Protein AF-A0AA88UX91-F1 (afdb_monomer)

Radius of gyration: 18.94 Å; Cα contacts (8 Å, |Δi|>4): 137; chains: 1; bounding box: 38×48×58 Å

Solvent-accessible surface area (backbone atoms only — not comparable to full-atom values): 8475 Å² total; per-residue (Å²): 132,91,85,81,64,60,54,68,53,32,39,53,50,28,41,50,50,39,40,32,57,40,61,62,53,76,57,64,71,59,52,49,57,52,47,55,33,46,55,44,21,61,68,11,70,85,45,74,91,50,81,44,95,89,34,53,24,34,50,10,55,53,23,47,53,53,48,52,54,52,48,51,54,51,49,55,54,48,52,53,32,47,76,70,62,79,43,56,52,84,73,24,52,49,44,32,55,74,75,44,51,52,97,86,66,51,63,65,51,72,69,53,51,47,50,52,53,54,50,49,47,51,56,52,14,60,53,49,17,51,51,53,39,48,50,55,50,50,40,72,75,33,62,73,58,35,52,38,56,74,72,64,71,125

Structure (mmCIF, N/CA/C/O backbone):
data_AF-A0AA88UX91-F1
#
_entry.id   AF-A0AA88UX91-F1
#
loop_
_atom_site.group_PDB
_atom_site.id
_atom_site.type_symbol
_atom_site.label_atom_id
_atom_site.label_alt_id
_atom_site.label_comp_id
_atom_site.label_asym_id
_atom_site.label_entity_id
_atom_site.label_seq_id
_atom_site.pdbx_PDB_ins_code
_atom_site.Cartn_x
_atom_site.Cartn_y
_atom_site.Cartn_z
_atom_site.occupancy
_atom_site.B_iso_or_equiv
_atom_site.auth_seq_id
_atom_site.auth_comp_id
_atom_site.auth_asym_id
_atom_site.auth_atom_id
_atom_site.pdbx_PDB_model_num
ATOM 1 N N . LYS A 1 1 ? -3.867 -0.498 -33.994 1.00 53.16 1 LYS A N 1
ATOM 2 C CA . LYS A 1 1 ? -3.319 -1.244 -32.836 1.00 53.16 1 LYS A CA 1
ATOM 3 C C . LYS A 1 1 ? -3.516 -0.359 -31.621 1.00 53.16 1 LYS A C 1
ATOM 5 O O . LYS A 1 1 ? -3.167 0.807 -31.726 1.00 53.16 1 LYS A O 1
ATOM 10 N N . GLU A 1 2 ? -4.111 -0.864 -30.546 1.00 83.94 2 GLU A N 1
ATOM 11 C CA . GLU A 1 2 ? -4.091 -0.154 -29.263 1.00 83.94 2 GLU A CA 1
ATOM 12 C C . GLU A 1 2 ? -2.668 -0.229 -28.695 1.00 83.94 2 GLU A C 1
ATOM 14 O O . GLU A 1 2 ? -2.070 -1.306 -28.660 1.00 83.94 2 GLU A O 1
ATOM 19 N N . GLU A 1 3 ? -2.100 0.920 -28.335 1.00 88.81 3 GLU A N 1
ATOM 20 C CA . GLU A 1 3 ? -0.811 1.006 -27.649 1.00 88.81 3 GLU A CA 1
ATOM 21 C C . GLU A 1 3 ? -1.028 0.982 -26.135 1.00 88.81 3 GLU A C 1
ATOM 23 O O . GLU A 1 3 ? -1.901 1.672 -25.610 1.00 88.81 3 GLU A O 1
ATOM 28 N N . VAL A 1 4 ? -0.204 0.208 -25.426 1.00 89.75 4 VAL A N 1
ATOM 29 C CA . VAL A 1 4 ? -0.194 0.147 -23.960 1.00 89.75 4 VAL A CA 1
ATOM 30 C C . VAL A 1 4 ? 1.125 0.720 -23.460 1.00 89.75 4 VAL A C 1
ATOM 32 O O . VAL A 1 4 ? 2.197 0.202 -23.774 1.00 89.75 4 VAL A O 1
ATOM 35 N N . VAL A 1 5 ? 1.057 1.775 -22.648 1.00 94.75 5 VAL A N 1
ATOM 36 C CA . VAL A 1 5 ? 2.242 2.364 -22.013 1.00 94.75 5 VAL A CA 1
ATOM 37 C C . VAL A 1 5 ? 2.500 1.638 -20.692 1.00 94.75 5 VAL A C 1
ATOM 39 O O . VAL A 1 5 ? 1.769 1.819 -19.724 1.00 94.75 5 VAL A O 1
ATOM 42 N N . VAL A 1 6 ? 3.553 0.817 -20.642 1.00 94.31 6 VAL A N 1
ATOM 43 C CA . VAL A 1 6 ? 3.789 -0.146 -19.547 1.00 94.31 6 VAL A CA 1
ATOM 44 C C . VAL A 1 6 ? 3.818 0.505 -18.161 1.00 94.31 6 VAL A C 1
ATOM 46 O O . VAL A 1 6 ? 3.106 0.053 -17.272 1.00 94.31 6 VAL A O 1
ATOM 49 N N . TYR A 1 7 ? 4.597 1.571 -17.957 1.00 93.81 7 TYR A N 1
ATOM 50 C CA . TYR A 1 7 ? 4.776 2.173 -16.627 1.00 93.81 7 TYR A CA 1
ATOM 51 C C . TYR A 1 7 ? 3.470 2.653 -15.956 1.00 93.81 7 TYR A C 1
ATOM 53 O O . TYR A 1 7 ? 3.184 2.204 -14.843 1.00 93.81 7 TYR A O 1
ATOM 61 N N . PRO A 1 8 ? 2.645 3.525 -16.576 1.00 92.56 8 PRO A N 1
ATOM 62 C CA . PRO A 1 8 ? 1.379 3.945 -15.977 1.00 92.56 8 PRO A CA 1
ATOM 63 C C . PRO A 1 8 ? 0.402 2.777 -15.797 1.00 92.56 8 PRO A C 1
ATOM 65 O O . PRO A 1 8 ? -0.280 2.726 -14.775 1.00 92.56 8 PRO A O 1
ATOM 68 N N . THR A 1 9 ? 0.373 1.808 -16.720 1.00 93.31 9 THR A N 1
ATOM 69 C CA . THR A 1 9 ? -0.460 0.604 -16.575 1.00 93.31 9 THR A CA 1
ATOM 70 C C . THR A 1 9 ? -0.028 -0.231 -15.371 1.00 93.31 9 THR A C 1
ATOM 72 O O . THR A 1 9 ? -0.865 -0.617 -14.559 1.00 93.31 9 THR A O 1
ATOM 75 N N . MET A 1 10 ? 1.276 -0.464 -15.203 1.00 94.62 10 MET A N 1
ATOM 76 C CA . MET A 1 10 ? 1.808 -1.219 -14.070 1.00 94.62 10 MET A CA 1
ATOM 77 C C . MET A 1 10 ? 1.605 -0.487 -12.747 1.00 94.62 10 MET A C 1
ATOM 79 O O . MET A 1 10 ? 1.330 -1.148 -11.756 1.00 94.62 10 MET A O 1
ATOM 83 N N . LYS A 1 11 ? 1.668 0.851 -12.713 1.00 92.44 11 LYS A N 1
ATOM 84 C CA . LYS A 1 11 ? 1.322 1.619 -11.507 1.00 92.44 11 LYS A CA 1
ATOM 85 C C . LYS A 1 11 ? -0.120 1.394 -11.063 1.00 92.44 11 LYS A C 1
ATOM 87 O O . LYS A 1 11 ? -0.367 1.124 -9.894 1.00 92.44 11 LYS A O 1
ATOM 92 N N . LEU A 1 12 ? -1.078 1.465 -11.984 1.00 92.06 12 LEU A N 1
ATOM 93 C CA . LEU A 1 12 ? -2.479 1.203 -11.643 1.00 92.06 12 LEU A CA 1
ATOM 94 C C . LEU A 1 12 ? -2.665 -0.240 -11.159 1.00 92.06 12 LEU A C 1
ATOM 96 O O . LEU A 1 12 ? -3.225 -0.465 -10.088 1.00 92.06 12 LEU A O 1
ATOM 100 N N . TYR A 1 13 ? -2.105 -1.197 -11.900 1.00 93.56 13 TYR A N 1
ATOM 101 C CA . TYR A 1 13 ? -2.223 -2.616 -11.586 1.00 93.56 13 TYR A CA 1
ATOM 102 C C . TYR A 1 13 ? -1.607 -2.989 -10.230 1.00 93.56 13 TYR A C 1
ATOM 104 O O . TYR A 1 13 ? -2.240 -3.681 -9.435 1.00 93.56 13 TYR A O 1
ATOM 112 N N . THR A 1 14 ? -0.390 -2.526 -9.917 1.00 95.19 14 THR A N 1
ATOM 113 C CA . THR A 1 14 ? 0.257 -2.865 -8.638 1.00 95.19 14 THR A CA 1
ATOM 114 C C . THR A 1 14 ? -0.422 -2.190 -7.453 1.00 95.19 14 THR A C 1
ATOM 116 O O . THR A 1 14 ? -0.451 -2.770 -6.368 1.00 95.19 14 THR A O 1
ATOM 119 N N . PHE A 1 15 ? -1.006 -1.001 -7.639 1.00 95.38 15 PHE A N 1
ATOM 120 C CA . PHE A 1 15 ? -1.805 -0.351 -6.601 1.00 95.38 15 PHE A CA 1
ATOM 121 C C . PHE A 1 15 ? -3.084 -1.141 -6.300 1.00 95.38 15 PHE A C 1
ATOM 123 O O . PHE A 1 15 ? -3.389 -1.415 -5.139 1.00 95.38 15 PHE A O 1
ATOM 130 N N . GLU A 1 16 ? -3.809 -1.536 -7.345 1.00 95.44 16 GLU A N 1
ATOM 131 C CA . GLU A 1 16 ? -5.012 -2.362 -7.245 1.00 95.44 16 GLU A CA 1
ATOM 132 C C . GLU A 1 16 ? -4.710 -3.715 -6.587 1.00 95.44 16 GLU A C 1
ATOM 134 O O . GLU A 1 16 ? -5.399 -4.122 -5.649 1.00 95.44 16 GLU A O 1
ATOM 139 N N . LEU A 1 17 ? -3.628 -4.376 -7.008 1.00 95.19 17 LEU A N 1
ATOM 140 C CA . LEU A 1 17 ? -3.162 -5.624 -6.409 1.00 95.19 17 LEU A CA 1
ATOM 141 C C . LEU A 1 17 ? -2.848 -5.452 -4.916 1.00 95.19 17 LEU A C 1
ATOM 143 O O . LEU A 1 17 ? -3.280 -6.268 -4.107 1.00 95.19 17 LEU A O 1
ATOM 147 N N . ALA A 1 18 ? -2.1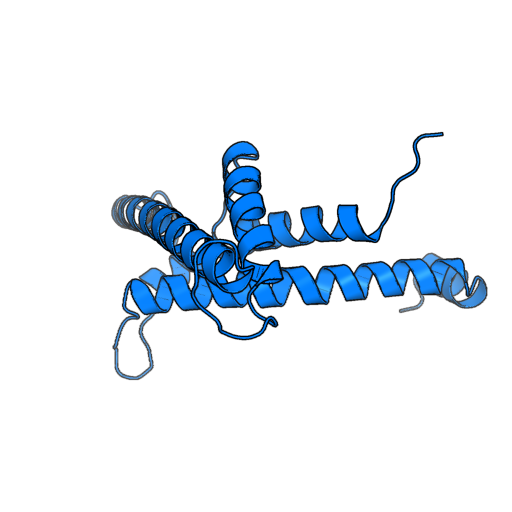52 -4.380 -4.530 1.00 95.56 18 ALA A N 1
ATOM 148 C CA . ALA A 1 18 ? -1.859 -4.098 -3.127 1.00 95.56 18 ALA A CA 1
ATOM 149 C C . ALA A 1 18 ? -3.139 -3.848 -2.305 1.00 95.56 18 ALA A C 1
ATOM 151 O O . ALA A 1 18 ? -3.257 -4.338 -1.182 1.00 95.56 18 ALA A O 1
ATOM 152 N N . CYS A 1 19 ? -4.132 -3.149 -2.868 1.00 96.44 19 CYS A N 1
ATOM 153 C CA . CYS A 1 19 ? -5.433 -2.949 -2.221 1.00 96.44 19 CYS A CA 1
ATOM 154 C C . CYS A 1 19 ? -6.172 -4.274 -1.980 1.00 96.44 19 CYS A C 1
ATOM 156 O O . CYS A 1 19 ? -6.727 -4.477 -0.896 1.00 96.44 19 CYS A O 1
ATOM 158 N N . ARG A 1 20 ? -6.141 -5.192 -2.953 1.00 95.31 20 ARG A N 1
ATOM 159 C CA . ARG A 1 20 ? -6.708 -6.539 -2.805 1.00 95.31 20 ARG A CA 1
ATOM 160 C C . ARG A 1 20 ? -5.975 -7.352 -1.744 1.00 95.31 20 ARG A C 1
ATOM 162 O O . ARG A 1 20 ? -6.610 -7.868 -0.835 1.00 95.31 20 ARG A O 1
ATOM 169 N N . LEU A 1 21 ? -4.648 -7.422 -1.816 1.00 94.50 21 LEU A N 1
ATOM 170 C CA . LEU A 1 21 ? -3.844 -8.236 -0.899 1.00 94.50 21 LEU A CA 1
ATOM 171 C C . LEU A 1 21 ? -3.929 -7.754 0.555 1.00 94.50 21 LEU A C 1
ATOM 173 O O . LEU A 1 21 ? -3.995 -8.566 1.477 1.00 94.50 21 LEU A O 1
ATOM 177 N N . PHE A 1 22 ? -3.913 -6.439 0.782 1.00 96.31 22 PHE A N 1
ATOM 178 C CA . PHE A 1 22 ? -3.849 -5.905 2.142 1.00 96.31 22 PHE A CA 1
ATOM 179 C C . PHE A 1 22 ? -5.215 -5.670 2.781 1.00 96.31 22 PHE A C 1
ATOM 181 O O . PHE A 1 22 ? -5.298 -5.654 4.006 1.00 96.31 22 PHE A O 1
ATOM 188 N N . MET A 1 23 ? -6.272 -5.471 1.990 1.00 96.62 23 MET A N 1
ATOM 189 C CA . MET A 1 23 ? -7.581 -5.044 2.501 1.00 96.62 23 MET A CA 1
ATOM 190 C C . MET A 1 23 ? -8.777 -5.739 1.836 1.00 96.62 23 MET A C 1
ATOM 192 O O . MET A 1 23 ? -9.910 -5.359 2.129 1.00 96.62 23 MET A O 1
ATOM 196 N N . SER A 1 24 ? -8.566 -6.704 0.934 1.00 96.50 24 SER A N 1
ATOM 197 C CA . SER A 1 24 ? -9.622 -7.329 0.115 1.00 96.50 24 SER A CA 1
ATOM 198 C C . SER A 1 24 ? -10.565 -6.308 -0.535 1.00 96.50 24 SER A C 1
ATOM 200 O O . SER A 1 24 ? -11.777 -6.512 -0.587 1.00 96.50 24 SER A O 1
ATOM 202 N N . LEU A 1 25 ? -10.037 -5.160 -0.975 1.00 95.44 25 LEU A N 1
ATOM 203 C CA . LEU A 1 25 ? -10.842 -4.182 -1.704 1.00 95.44 25 LEU A CA 1
ATOM 204 C C . LEU A 1 25 ? -11.000 -4.636 -3.153 1.00 95.44 25 LEU A C 1
ATOM 206 O O . LEU A 1 25 ? -10.008 -4.781 -3.863 1.00 95.44 25 LEU A O 1
ATOM 210 N N . GLU A 1 26 ? -12.247 -4.823 -3.581 1.00 92.62 26 GLU A N 1
ATOM 211 C CA . GLU A 1 26 ? -12.586 -5.262 -4.942 1.00 92.62 26 GLU A CA 1
ATOM 212 C C . GLU A 1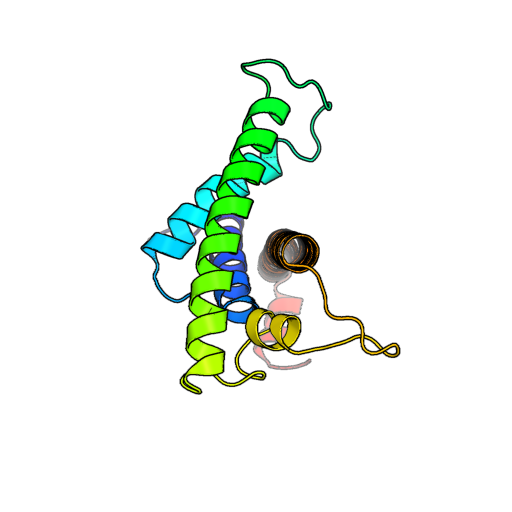 26 ? -13.392 -4.226 -5.732 1.00 92.62 26 GLU A C 1
ATOM 214 O O . GLU A 1 26 ? -13.360 -4.257 -6.959 1.00 92.62 26 GLU A O 1
ATOM 219 N N . ASP A 1 27 ? -14.072 -3.292 -5.054 1.00 95.38 27 ASP A N 1
ATOM 220 C CA . ASP A 1 27 ? -14.848 -2.22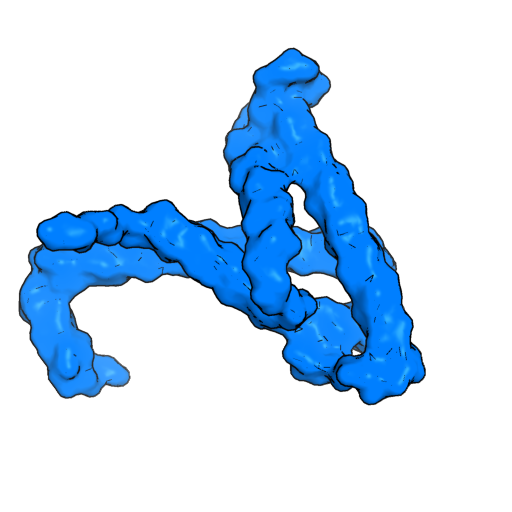6 -5.698 1.00 95.38 27 ASP A CA 1
ATOM 221 C C . ASP A 1 27 ? -13.921 -1.273 -6.482 1.00 95.38 27 ASP A C 1
ATOM 223 O O . ASP A 1 27 ? -13.155 -0.523 -5.857 1.00 95.38 27 ASP A O 1
ATOM 227 N N . PRO A 1 28 ? -14.005 -1.243 -7.828 1.00 94.06 28 PRO A N 1
ATOM 228 C CA . PRO A 1 28 ? -13.137 -0.409 -8.654 1.00 94.06 28 PRO A CA 1
ATOM 229 C C . PRO A 1 28 ? -13.245 1.080 -8.318 1.00 94.06 28 PRO A C 1
ATOM 231 O O . PRO A 1 28 ? -12.233 1.777 -8.300 1.00 94.06 28 PRO A O 1
ATOM 234 N N . MET A 1 29 ? -14.445 1.563 -7.980 1.00 94.81 29 MET A N 1
ATOM 235 C CA . MET A 1 29 ? -14.676 2.973 -7.648 1.00 94.81 29 MET A CA 1
ATOM 236 C C . MET A 1 29 ? -13.968 3.358 -6.344 1.00 94.81 29 MET A C 1
ATOM 238 O O . MET A 1 29 ? -13.416 4.454 -6.202 1.00 94.81 29 MET A O 1
ATOM 242 N N . HIS A 1 30 ? -13.954 2.444 -5.373 1.00 94.75 30 HIS A N 1
ATOM 243 C CA . HIS A 1 30 ? -13.251 2.645 -4.112 1.00 94.75 30 HIS A CA 1
ATOM 244 C C . HIS A 1 30 ? -11.730 2.645 -4.317 1.00 94.75 30 HIS A C 1
ATOM 246 O O . HIS A 1 30 ? -11.046 3.543 -3.817 1.00 94.75 30 HIS A O 1
ATOM 252 N N . ILE A 1 31 ? -11.206 1.687 -5.089 1.00 95.81 31 ILE A N 1
ATOM 253 C CA . ILE A 1 31 ? -9.775 1.599 -5.410 1.00 95.81 31 ILE A CA 1
ATOM 254 C C . ILE A 1 31 ? -9.320 2.850 -6.167 1.00 95.81 31 ILE A C 1
ATOM 256 O O . ILE A 1 31 ? -8.307 3.444 -5.799 1.00 95.81 31 ILE A O 1
ATOM 260 N N . GLU A 1 32 ? -10.083 3.304 -7.162 1.00 94.12 32 GLU A N 1
ATOM 261 C CA . GLU A 1 32 ? -9.780 4.513 -7.933 1.00 94.12 32 GLU A CA 1
ATOM 262 C C . GLU A 1 32 ? -9.727 5.753 -7.032 1.00 94.12 32 GLU A C 1
ATOM 264 O O . GLU A 1 32 ? -8.762 6.523 -7.064 1.00 94.12 32 GLU A O 1
ATOM 269 N N . LYS A 1 33 ? -10.725 5.928 -6.159 1.00 94.88 33 LYS A N 1
ATOM 270 C CA . LYS A 1 33 ? -10.775 7.056 -5.223 1.00 94.88 33 LYS A CA 1
ATOM 271 C C . LYS A 1 33 ? -9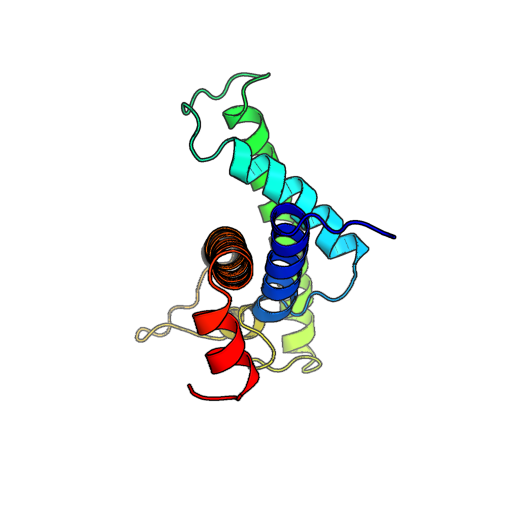.599 7.056 -4.247 1.00 94.88 33 LYS A C 1
ATOM 273 O O . LYS A 1 33 ? -9.047 8.124 -3.955 1.00 94.88 33 LYS A O 1
ATOM 278 N N . LEU A 1 34 ? -9.224 5.888 -3.725 1.00 95.94 34 LEU A N 1
ATOM 279 C CA . LEU A 1 34 ? -8.066 5.748 -2.847 1.00 95.94 34 LEU A CA 1
ATOM 280 C C . LEU A 1 34 ? -6.768 6.029 -3.618 1.00 95.94 34 LEU A C 1
ATOM 282 O O . LEU A 1 34 ? -5.942 6.814 -3.152 1.00 95.94 34 LEU A O 1
ATOM 286 N N . GLY A 1 35 ? -6.629 5.470 -4.822 1.00 94.44 35 GLY A N 1
ATOM 287 C CA . GLY A 1 35 ? -5.479 5.645 -5.709 1.00 94.44 35 GLY A CA 1
ATOM 288 C C . GLY A 1 35 ? -5.266 7.091 -6.146 1.00 94.44 35 GLY A C 1
ATOM 289 O O . GLY A 1 35 ? -4.132 7.571 -6.161 1.00 94.44 35 GLY A O 1
ATOM 290 N N . PHE A 1 36 ? -6.343 7.836 -6.405 1.00 94.81 36 PHE A N 1
ATOM 291 C CA . PHE A 1 36 ? -6.273 9.265 -6.707 1.00 94.81 36 PHE A CA 1
ATOM 292 C C . PHE A 1 36 ? -5.643 10.059 -5.554 1.00 94.81 36 PHE A C 1
ATOM 294 O O . PHE A 1 36 ? -4.706 10.833 -5.765 1.00 94.81 36 PHE A O 1
ATOM 301 N N . GLN A 1 37 ? -6.108 9.837 -4.318 1.00 95.88 37 GLN A N 1
ATOM 302 C CA . GLN A 1 37 ? -5.518 10.480 -3.138 1.00 95.88 37 GLN A CA 1
ATOM 303 C C . GLN A 1 37 ? -4.073 10.021 -2.929 1.00 95.88 37 GLN A C 1
ATOM 305 O O . GLN A 1 37 ? -3.198 10.831 -2.627 1.00 95.88 37 GLN A O 1
ATOM 310 N N . PHE A 1 38 ? -3.805 8.735 -3.144 1.00 94.19 38 PHE A N 1
ATOM 311 C CA . PHE A 1 38 ? -2.475 8.164 -3.009 1.00 94.19 38 PHE A CA 1
ATOM 312 C C . PHE A 1 38 ? -1.470 8.813 -3.966 1.00 94.19 38 PHE A C 1
ATOM 314 O O . PHE A 1 38 ? -0.380 9.197 -3.558 1.00 94.19 38 PHE A O 1
ATOM 321 N N . ASN A 1 39 ? -1.858 9.045 -5.220 1.00 92.50 39 ASN A N 1
ATOM 322 C CA . ASN A 1 39 ? -1.015 9.714 -6.209 1.00 92.50 39 ASN A CA 1
ATOM 323 C C . ASN A 1 39 ? -0.662 11.156 -5.794 1.00 92.50 39 ASN A C 1
ATOM 325 O O . ASN A 1 39 ? 0.490 11.573 -5.920 1.00 92.50 39 ASN A O 1
ATOM 329 N N . ILE A 1 40 ? -1.629 11.907 -5.249 1.00 94.19 40 ILE A N 1
ATOM 330 C CA . ILE A 1 40 ? -1.382 13.253 -4.702 1.00 94.19 40 ILE A CA 1
ATOM 331 C C . ILE A 1 40 ? -0.414 13.184 -3.518 1.00 94.19 40 ILE A C 1
ATOM 333 O O . ILE A 1 40 ? 0.511 13.990 -3.437 1.00 94.19 40 ILE A O 1
ATOM 337 N N . PHE A 1 41 ? -0.609 12.215 -2.622 1.00 94.06 41 PHE A N 1
ATOM 338 C CA . PHE A 1 41 ? 0.261 11.988 -1.472 1.00 94.06 41 PHE A CA 1
ATOM 339 C C . PHE A 1 41 ? 1.714 11.713 -1.895 1.00 94.06 41 PHE A C 1
ATOM 341 O O . PHE A 1 41 ? 2.621 12.410 -1.438 1.00 94.06 41 PHE A O 1
ATOM 348 N N . LEU A 1 42 ? 1.943 10.782 -2.828 1.00 90.81 42 LEU A N 1
ATOM 349 C CA . LEU A 1 42 ? 3.291 10.435 -3.297 1.00 90.81 42 LEU A CA 1
ATOM 350 C C . LEU A 1 42 ? 4.024 11.610 -3.945 1.00 90.81 42 LEU A C 1
ATOM 352 O O . LEU A 1 42 ? 5.218 11.789 -3.724 1.00 90.81 42 LEU A O 1
ATOM 356 N N . LYS A 1 43 ? 3.313 12.449 -4.703 1.00 89.62 43 LYS A N 1
ATOM 357 C CA . LYS A 1 43 ? 3.900 13.629 -5.357 1.00 89.62 43 LYS A CA 1
ATOM 358 C C . LYS A 1 43 ? 4.439 14.677 -4.385 1.00 89.62 43 LYS A C 1
ATOM 360 O O . LYS A 1 43 ? 5.171 15.551 -4.829 1.00 89.62 43 LYS A O 1
ATOM 365 N N . GLY A 1 44 ? 4.060 14.638 -3.107 1.00 88.75 44 GLY A N 1
ATOM 366 C CA . GLY A 1 44 ? 4.544 15.585 -2.102 1.00 88.75 44 GLY A CA 1
ATOM 367 C C . GLY A 1 44 ? 5.411 14.976 -1.005 1.00 88.75 44 GLY A C 1
ATOM 368 O O . GLY A 1 44 ? 5.895 15.735 -0.174 1.00 88.75 44 GLY A O 1
ATOM 369 N N . ILE A 1 45 ? 5.621 13.653 -0.977 1.00 82.19 45 ILE A N 1
ATOM 370 C CA . ILE A 1 45 ? 6.348 12.998 0.125 1.00 82.19 45 ILE A CA 1
ATOM 371 C C . ILE A 1 45 ? 7.870 13.214 0.057 1.00 82.19 45 ILE A C 1
ATOM 373 O O . ILE A 1 45 ? 8.523 13.259 1.093 1.00 82.19 45 ILE A O 1
ATOM 377 N N . ILE A 1 46 ? 8.422 13.376 -1.153 1.00 80.56 46 ILE A N 1
ATOM 378 C CA . ILE A 1 46 ? 9.860 13.621 -1.410 1.00 80.56 46 ILE A CA 1
ATOM 379 C C . ILE A 1 46 ? 10.133 15.126 -1.634 1.00 80.56 46 ILE A C 1
ATOM 381 O O . ILE A 1 46 ? 11.266 15.551 -1.835 1.00 80.56 46 ILE A O 1
ATOM 385 N N . GLU A 1 47 ? 9.091 15.957 -1.614 1.00 84.75 47 GLU A N 1
ATOM 386 C CA . GLU A 1 47 ? 9.206 17.400 -1.831 1.00 84.75 47 GLU A CA 1
ATOM 387 C C . GLU A 1 47 ? 9.700 18.128 -0.575 1.00 84.75 47 GLU A C 1
ATOM 389 O O . GLU A 1 47 ? 9.645 17.612 0.543 1.00 84.75 47 GLU A O 1
ATOM 394 N N . ILE A 1 48 ? 10.140 19.377 -0.758 1.00 85.81 48 ILE A N 1
ATOM 395 C CA . ILE A 1 48 ? 10.539 20.243 0.356 1.00 85.81 48 ILE A CA 1
ATOM 396 C C . ILE A 1 48 ? 9.345 20.379 1.327 1.00 85.81 48 ILE A C 1
ATOM 398 O O . ILE A 1 48 ? 8.249 20.737 0.878 1.00 85.81 48 ILE A O 1
ATOM 402 N N . PRO A 1 49 ? 9.524 20.139 2.644 1.00 85.94 49 PRO A N 1
ATOM 403 C CA . PRO A 1 49 ? 8.437 20.048 3.625 1.00 85.94 49 PRO A CA 1
ATOM 404 C C . PRO A 1 49 ? 7.863 21.421 4.032 1.00 85.94 49 PRO A C 1
ATOM 406 O O . PRO A 1 49 ? 7.762 21.764 5.208 1.00 85.94 49 PRO A O 1
ATOM 409 N N . LEU A 1 50 ? 7.4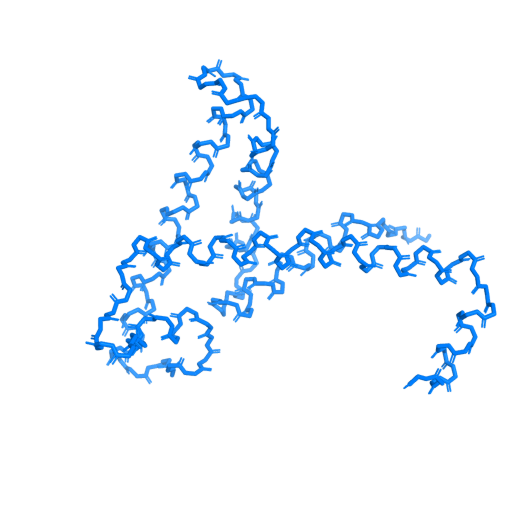84 22.239 3.050 1.00 87.38 50 LEU A N 1
ATOM 410 C CA . LEU A 1 50 ? 6.900 23.563 3.241 1.00 87.38 50 LEU A CA 1
ATOM 411 C C . LEU A 1 50 ? 5.372 23.481 3.174 1.00 87.38 50 LEU A C 1
ATOM 413 O O . LEU A 1 50 ? 4.779 23.326 2.105 1.00 87.38 50 LEU A O 1
ATOM 417 N N . ASN A 1 51 ? 4.718 23.606 4.328 1.00 87.62 51 ASN A N 1
ATOM 418 C CA . ASN A 1 51 ? 3.269 23.459 4.473 1.00 87.62 51 ASN A CA 1
ATOM 419 C C . ASN A 1 51 ? 2.505 24.781 4.276 1.00 87.62 51 ASN A C 1
ATOM 421 O O . ASN A 1 51 ? 1.887 25.292 5.207 1.00 87.62 51 ASN A O 1
ATOM 425 N N . PHE A 1 52 ? 2.550 25.341 3.067 1.00 90.31 52 PHE A N 1
ATOM 426 C CA . PHE A 1 52 ? 1.768 26.527 2.700 1.00 90.31 52 PHE A CA 1
ATOM 427 C C . PHE A 1 52 ? 0.749 26.203 1.595 1.00 90.31 52 PHE A C 1
ATOM 429 O O . PHE A 1 52 ? 1.031 25.362 0.735 1.00 90.31 52 PHE A O 1
ATOM 436 N N . PRO A 1 53 ? -0.429 26.857 1.580 1.00 90.25 53 PRO A N 1
ATOM 437 C CA . PRO A 1 53 ? -1.430 26.648 0.538 1.00 90.25 53 PRO A CA 1
ATOM 438 C C . PRO A 1 53 ? -0.837 26.804 -0.868 1.00 90.25 53 PRO A C 1
ATOM 440 O O . PRO A 1 53 ? -0.223 27.819 -1.181 1.00 90.25 53 PRO A O 1
ATOM 443 N N . GLY A 1 54 ? -1.026 25.789 -1.712 1.00 87.81 54 GLY A N 1
ATOM 444 C CA . GLY A 1 54 ? -0.489 25.746 -3.077 1.00 87.81 54 GLY A CA 1
ATOM 445 C C . GLY A 1 54 ? 0.785 24.913 -3.237 1.00 87.81 54 GLY A C 1
ATOM 446 O O . GLY A 1 54 ? 1.110 24.532 -4.359 1.00 87.81 54 GLY A O 1
ATOM 447 N N . SER A 1 55 ? 1.473 24.548 -2.149 1.00 91.69 55 SER A N 1
ATOM 448 C CA . SER A 1 55 ? 2.620 23.640 -2.237 1.00 91.69 55 SER A CA 1
ATOM 449 C C . SER A 1 55 ? 2.194 22.182 -2.483 1.00 91.69 55 SER A C 1
ATOM 451 O O . SER A 1 55 ? 1.080 21.747 -2.148 1.00 91.69 55 SER A O 1
ATOM 453 N N . ARG A 1 56 ? 3.109 21.386 -3.056 1.00 91.69 56 ARG A N 1
ATOM 454 C CA . ARG A 1 56 ? 2.925 19.932 -3.204 1.00 91.69 56 ARG A CA 1
ATOM 455 C C . ARG A 1 56 ? 2.839 19.237 -1.848 1.00 91.69 56 ARG A C 1
ATOM 457 O O . ARG A 1 56 ? 1.967 18.392 -1.666 1.00 91.69 56 ARG A O 1
ATOM 464 N N . PHE A 1 57 ? 3.665 19.652 -0.886 1.00 93.44 57 PHE A N 1
ATOM 465 C CA . PHE A 1 57 ? 3.631 19.132 0.481 1.00 93.44 57 PHE A CA 1
ATOM 466 C C . PHE A 1 57 ? 2.280 19.403 1.165 1.00 93.44 57 PHE A C 1
ATOM 468 O O . PHE A 1 57 ? 1.684 18.492 1.734 1.00 93.44 57 PHE A O 1
ATOM 475 N N . TYR A 1 58 ? 1.726 20.613 1.026 1.00 93.94 58 TYR A N 1
ATOM 476 C CA . TYR A 1 58 ? 0.395 20.955 1.540 1.00 93.94 58 TYR A CA 1
ATOM 477 C C . TYR A 1 58 ? -0.692 20.042 0.952 1.00 93.94 58 TYR A C 1
ATOM 479 O O . TYR A 1 58 ? -1.535 19.504 1.675 1.00 93.94 58 TYR A O 1
ATOM 487 N N . SER A 1 59 ? -0.650 19.812 -0.363 1.00 94.50 59 SER A N 1
ATOM 488 C CA . SER A 1 59 ? -1.592 18.912 -1.039 1.00 94.50 59 SER A CA 1
ATOM 489 C C . SER A 1 59 ? -1.442 17.461 -0.568 1.00 94.50 59 SER A C 1
ATOM 491 O O . SER A 1 59 ? -2.451 16.806 -0.298 1.00 94.50 59 SER A O 1
ATOM 493 N N . ALA A 1 60 ? -0.207 16.983 -0.397 1.00 94.75 60 ALA A N 1
ATOM 494 C CA . ALA A 1 60 ? 0.081 15.644 0.104 1.00 94.75 60 ALA A CA 1
ATOM 495 C C . ALA A 1 60 ? -0.385 15.438 1.550 1.00 94.75 60 ALA A C 1
ATOM 497 O O . ALA A 1 60 ? -0.961 14.397 1.852 1.00 94.75 60 ALA A O 1
ATOM 498 N N . MET A 1 61 ? -0.235 16.436 2.427 1.00 94.38 61 MET A N 1
ATOM 499 C CA . MET A 1 61 ? -0.737 16.371 3.805 1.00 94.38 61 MET A CA 1
ATOM 500 C C . MET A 1 61 ? -2.263 16.227 3.856 1.00 94.38 61 MET A C 1
ATOM 502 O O . MET A 1 61 ? -2.792 15.414 4.618 1.00 94.38 61 MET A O 1
ATOM 506 N N . ARG A 1 62 ? -2.995 16.962 3.007 1.00 95.75 62 ARG A N 1
ATOM 507 C CA . ARG A 1 62 ? -4.457 16.805 2.909 1.00 95.75 62 ARG A CA 1
ATOM 508 C C . ARG A 1 62 ? -4.858 15.459 2.315 1.00 95.75 62 ARG A C 1
ATOM 510 O O . ARG A 1 62 ? -5.807 14.846 2.800 1.00 95.75 62 ARG A O 1
ATOM 517 N N . ALA A 1 63 ? -4.135 14.990 1.300 1.00 96.44 63 ALA A N 1
ATOM 518 C CA . ALA A 1 63 ? -4.364 13.672 0.721 1.00 96.44 63 ALA A CA 1
ATOM 519 C C . ALA A 1 63 ? -4.121 12.560 1.753 1.00 96.44 63 ALA A C 1
ATOM 521 O O . ALA A 1 63 ? -4.957 11.674 1.902 1.00 96.44 63 ALA A O 1
ATOM 522 N N . ALA A 1 64 ? -3.057 12.660 2.555 1.00 95.06 64 ALA A N 1
ATOM 523 C CA . ALA A 1 64 ? -2.795 11.749 3.666 1.00 95.06 64 ALA A CA 1
ATOM 524 C C . ALA A 1 64 ? -3.945 11.744 4.684 1.00 95.06 64 ALA A C 1
ATOM 526 O O . ALA A 1 64 ? -4.384 10.675 5.105 1.00 95.06 64 ALA A O 1
ATOM 527 N N . ALA A 1 65 ? -4.488 12.911 5.047 1.00 96.50 65 ALA A N 1
ATOM 528 C CA . ALA A 1 65 ? -5.656 12.994 5.926 1.00 96.50 65 ALA A CA 1
ATOM 529 C C . ALA A 1 65 ? -6.901 12.321 5.310 1.00 96.50 65 ALA A C 1
ATOM 531 O O . ALA A 1 65 ? -7.619 11.594 5.999 1.00 96.50 65 ALA A O 1
ATOM 532 N N . ALA A 1 66 ? -7.137 12.508 4.007 1.00 97.56 66 ALA A N 1
ATOM 533 C CA . ALA A 1 66 ? -8.234 11.860 3.292 1.00 97.56 66 ALA A CA 1
ATOM 534 C C . ALA A 1 66 ? -8.067 10.332 3.224 1.00 97.56 66 ALA A C 1
ATOM 536 O O . ALA A 1 66 ? -9.039 9.608 3.443 1.00 97.56 66 ALA A O 1
ATOM 537 N N . ILE A 1 67 ? -6.849 9.841 2.977 1.00 97.06 67 ILE A N 1
ATOM 538 C CA . ILE A 1 67 ? -6.524 8.409 2.978 1.00 97.06 67 ILE A CA 1
ATOM 539 C C . ILE A 1 67 ? -6.747 7.817 4.370 1.00 97.06 67 ILE A C 1
ATOM 541 O O . ILE A 1 67 ? -7.468 6.833 4.499 1.00 97.06 67 ILE A O 1
ATOM 545 N N . ARG A 1 68 ? -6.212 8.450 5.424 1.00 97.25 68 ARG A N 1
ATOM 546 C CA . ARG A 1 68 ? -6.407 8.011 6.819 1.00 97.25 68 ARG A CA 1
ATOM 547 C C . ARG A 1 68 ? -7.893 7.892 7.166 1.00 97.2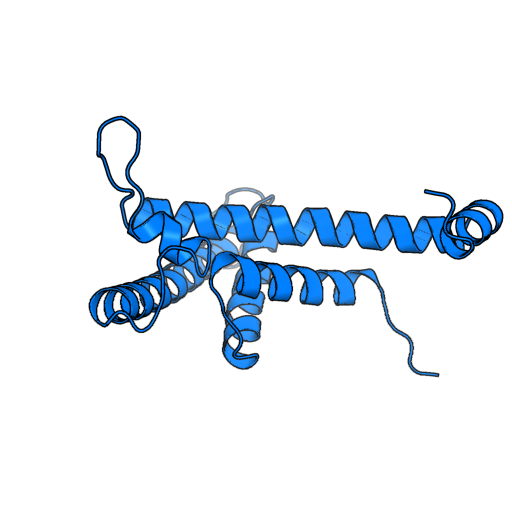5 68 ARG A C 1
ATOM 549 O O . ARG A 1 68 ? -8.296 6.909 7.776 1.00 97.25 68 ARG A O 1
ATOM 556 N N . LYS A 1 69 ? -8.720 8.846 6.723 1.00 97.56 69 LYS A N 1
ATOM 557 C CA . LYS A 1 69 ? -10.178 8.801 6.916 1.00 97.56 69 LYS A CA 1
ATOM 558 C C . LYS A 1 69 ? -10.836 7.620 6.192 1.00 97.56 69 LYS A C 1
ATOM 560 O O . LYS A 1 69 ? -11.723 6.991 6.762 1.00 97.56 69 LYS A O 1
ATOM 565 N N . GLN A 1 70 ? -10.429 7.321 4.957 1.00 97.12 70 GLN A N 1
ATOM 566 C CA . GLN A 1 70 ? -10.950 6.163 4.216 1.00 97.12 70 GLN A CA 1
ATOM 567 C C . GLN A 1 70 ? -10.529 4.843 4.875 1.00 97.12 70 GLN A C 1
ATOM 569 O O . GLN A 1 70 ? -11.376 3.986 5.111 1.00 97.12 70 GLN A O 1
ATOM 574 N N . LEU A 1 71 ? -9.258 4.716 5.264 1.00 97.62 71 LEU A N 1
ATOM 575 C CA . LEU A 1 71 ? -8.745 3.532 5.958 1.00 97.62 71 LEU A CA 1
ATOM 576 C C . LEU A 1 71 ? -9.438 3.306 7.309 1.00 97.62 71 LEU A C 1
ATOM 578 O O . LEU A 1 71 ? -9.790 2.173 7.622 1.00 97.62 71 LEU A O 1
ATOM 582 N N . ALA A 1 72 ? -9.722 4.365 8.072 1.00 97.94 72 ALA A N 1
ATOM 583 C CA . ALA A 1 72 ? -10.501 4.261 9.308 1.00 97.94 72 ALA A CA 1
ATOM 584 C C . ALA A 1 72 ? -11.923 3.718 9.060 1.00 97.94 72 ALA A C 1
ATOM 586 O O . ALA A 1 72 ? -12.424 2.891 9.823 1.00 97.94 72 ALA A O 1
ATOM 587 N N . ALA A 1 73 ? -12.574 4.132 7.966 1.00 97.31 73 ALA A N 1
ATOM 588 C CA . ALA A 1 73 ? -13.885 3.602 7.591 1.00 97.31 73 ALA A CA 1
ATOM 589 C C . ALA A 1 73 ? -13.820 2.109 7.221 1.00 97.31 73 ALA A C 1
ATOM 591 O O . ALA A 1 73 ? -14.669 1.338 7.672 1.00 97.31 73 ALA A O 1
ATOM 592 N N . ILE A 1 74 ? -12.791 1.696 6.473 1.00 97.44 74 ILE A N 1
ATOM 593 C CA . ILE A 1 74 ? -12.544 0.286 6.130 1.00 97.44 74 ILE A CA 1
ATOM 594 C C . ILE A 1 74 ? -12.287 -0.537 7.399 1.00 97.44 74 ILE A C 1
ATOM 596 O O . ILE A 1 74 ? -12.886 -1.595 7.570 1.00 97.44 74 ILE A O 1
ATOM 600 N N . ILE A 1 75 ? -11.462 -0.039 8.327 1.00 98.06 75 ILE A N 1
ATOM 601 C CA . ILE A 1 75 ? -11.201 -0.684 9.625 1.00 98.06 75 ILE A CA 1
ATOM 602 C C . ILE A 1 75 ? -12.499 -0.895 10.401 1.00 98.06 75 ILE A C 1
ATOM 604 O O . ILE A 1 75 ? -12.745 -1.992 10.901 1.00 98.06 75 ILE A O 1
ATOM 608 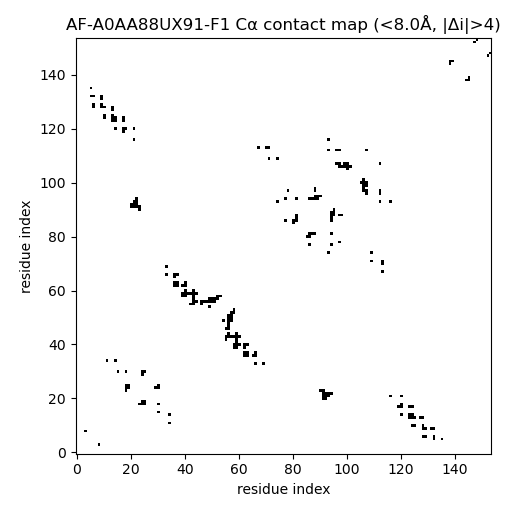N N . LYS A 1 76 ? -13.356 0.129 10.478 1.00 97.94 76 LYS A N 1
ATOM 609 C CA . LYS A 1 76 ? -14.643 0.026 11.173 1.00 97.94 76 LYS A CA 1
ATOM 610 C C . LYS A 1 76 ? -15.524 -1.066 10.565 1.00 97.94 76 LYS A C 1
ATOM 612 O O . LYS A 1 76 ? -16.067 -1.881 11.304 1.00 97.94 76 LYS A O 1
ATOM 617 N N . GLN A 1 77 ? -15.648 -1.101 9.238 1.00 97.06 77 GLN A N 1
ATOM 618 C CA . GLN A 1 77 ? -16.401 -2.150 8.542 1.00 97.06 77 GLN A CA 1
ATOM 619 C C . GLN A 1 77 ? -15.795 -3.533 8.796 1.00 97.06 77 GLN A C 1
ATOM 621 O O . GLN A 1 77 ? -16.519 -4.489 9.067 1.00 97.06 77 GLN A O 1
ATOM 626 N N . ARG A 1 78 ? -14.463 -3.630 8.769 1.00 9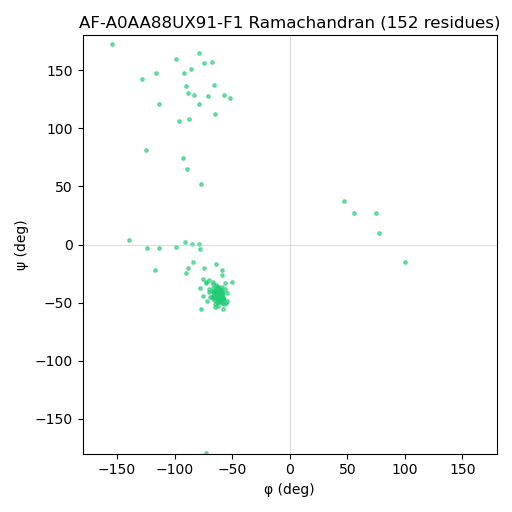7.62 78 ARG A N 1
ATOM 627 C CA . ARG A 1 78 ? -13.754 -4.890 8.975 1.00 97.62 78 ARG A CA 1
ATOM 628 C C . ARG A 1 78 ? -13.925 -5.441 10.388 1.00 97.62 78 ARG A C 1
ATOM 630 O O . ARG A 1 78 ? -14.134 -6.640 10.530 1.00 97.62 78 ARG A O 1
ATOM 637 N N . ARG A 1 79 ? -13.892 -4.588 11.418 1.00 97.56 79 ARG A N 1
ATOM 638 C CA . ARG A 1 79 ? -14.161 -4.990 12.810 1.00 97.56 79 ARG A CA 1
ATOM 639 C C . ARG A 1 79 ? -15.548 -5.618 12.956 1.00 97.56 79 ARG A C 1
ATOM 641 O O . ARG A 1 79 ? -15.653 -6.714 13.489 1.00 97.56 79 ARG A O 1
ATOM 648 N N . VAL A 1 80 ? -16.578 -4.982 12.390 1.00 98.00 80 VAL A N 1
ATOM 649 C CA . VAL A 1 80 ? -17.950 -5.524 12.400 1.00 98.00 80 VAL A CA 1
ATOM 650 C C . VAL A 1 80 ? -18.016 -6.882 11.693 1.00 98.00 80 VAL A C 1
ATOM 652 O O . VAL A 1 80 ? -18.628 -7.812 12.209 1.00 98.00 80 VAL A O 1
ATOM 655 N N . ALA A 1 81 ? -17.354 -7.030 10.543 1.00 97.31 81 ALA A N 1
ATOM 656 C CA . ALA A 1 81 ? -17.328 -8.296 9.809 1.00 97.31 81 ALA A CA 1
ATOM 657 C C . ALA A 1 81 ? -16.623 -9.430 10.584 1.00 97.31 81 ALA A C 1
ATOM 659 O O . ALA A 1 81 ? -17.078 -10.574 10.561 1.00 97.31 81 ALA A O 1
ATOM 660 N N . LEU A 1 82 ? -15.542 -9.116 11.307 1.00 97.38 82 LEU A N 1
ATOM 661 C CA . LEU A 1 82 ? -14.845 -10.067 12.181 1.00 97.38 82 LEU A CA 1
ATOM 662 C C . LEU A 1 82 ? -15.717 -10.485 13.374 1.00 97.38 82 LEU A C 1
ATOM 664 O O . LEU A 1 82 ? -15.822 -11.675 13.667 1.00 97.38 82 LEU A O 1
ATOM 668 N N . GLU A 1 83 ? -16.390 -9.534 14.027 1.00 96.75 83 GLU A N 1
ATOM 669 C CA . GLU A 1 83 ? -17.331 -9.807 15.127 1.00 96.75 83 GLU A CA 1
ATOM 670 C C . GLU A 1 83 ? -18.493 -10.702 14.672 1.00 96.75 83 GLU A C 1
ATOM 672 O O . GLU A 1 83 ? -18.880 -11.641 15.369 1.00 96.75 83 GLU A O 1
ATOM 677 N N . GLN A 1 84 ? -19.011 -10.453 13.466 1.00 97.38 84 GLN A N 1
ATOM 678 C CA . GLN A 1 84 ? -20.072 -11.245 12.840 1.00 97.38 84 GLN A CA 1
ATOM 679 C C . GLN A 1 84 ? -19.577 -12.564 12.228 1.00 97.38 84 GLN A C 1
ATOM 681 O O . GLN A 1 84 ? -20.394 -13.346 11.742 1.00 97.38 84 GLN A O 1
ATOM 686 N N . LYS A 1 85 ? -18.262 -12.828 12.247 1.00 96.06 85 LYS A N 1
ATOM 687 C CA . LYS A 1 85 ? -17.617 -14.000 11.629 1.00 96.06 85 LYS A CA 1
ATOM 688 C C . LYS A 1 85 ? -17.922 -14.157 10.132 1.00 96.06 85 LYS A C 1
ATOM 690 O O . LYS A 1 85 ? -17.892 -15.268 9.610 1.00 96.06 85 LYS A O 1
ATOM 695 N N . THR A 1 86 ? -18.205 -13.056 9.435 1.00 96.62 86 THR A N 1
ATOM 696 C CA . THR A 1 86 ? -18.374 -13.033 7.970 1.00 96.62 86 THR A CA 1
ATOM 697 C C . THR A 1 86 ? -17.038 -12.904 7.238 1.00 96.62 86 THR A C 1
ATOM 699 O O . THR A 1 86 ? -16.962 -13.183 6.046 1.00 96.62 86 THR A O 1
ATOM 702 N N . VAL A 1 87 ? -15.980 -12.525 7.960 1.00 95.94 87 VAL A N 1
ATOM 703 C CA . VAL A 1 87 ? -14.587 -12.485 7.505 1.00 95.94 87 VAL A CA 1
ATOM 704 C C . VAL A 1 87 ? -13.717 -13.249 8.500 1.00 95.94 87 VAL A C 1
ATOM 706 O O . VAL A 1 87 ? -13.933 -13.172 9.710 1.00 95.94 87 VAL A O 1
ATOM 709 N N . LEU A 1 88 ? -12.716 -13.971 7.995 1.00 95.75 88 LEU A N 1
ATOM 71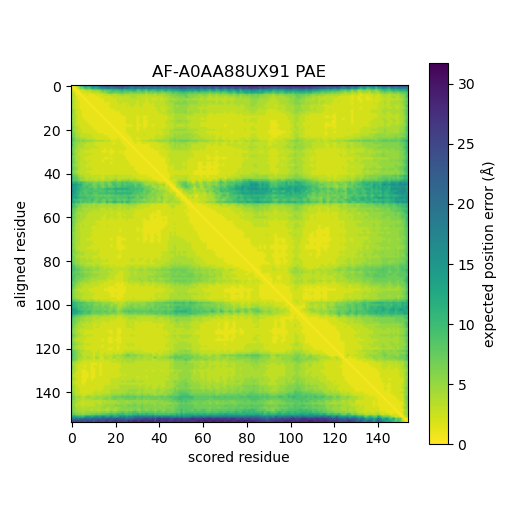0 C CA . LEU A 1 88 ? -11.726 -14.659 8.826 1.00 95.75 88 LEU A CA 1
ATOM 711 C C . LEU A 1 88 ? -10.502 -13.764 9.082 1.00 95.75 88 LEU A C 1
ATOM 713 O O . LEU A 1 88 ? -10.091 -13.029 8.182 1.00 95.75 88 LEU A O 1
ATOM 717 N N . PRO A 1 89 ? -9.835 -13.878 10.246 1.00 94.81 89 PRO A N 1
ATOM 718 C CA . PRO A 1 89 ? -8.551 -13.221 10.500 1.00 94.81 89 PRO A CA 1
ATOM 719 C C . PRO A 1 89 ? -7.482 -13.428 9.423 1.00 94.81 89 PRO A C 1
ATOM 721 O O . PRO A 1 89 ? -6.662 -12.549 9.192 1.00 94.81 89 PRO A O 1
ATOM 724 N N . SER A 1 90 ? -7.491 -14.584 8.758 1.00 94.81 90 SER A N 1
ATOM 725 C CA . SER A 1 90 ? -6.524 -14.956 7.722 1.00 94.81 90 SER A CA 1
ATOM 726 C C . SER A 1 90 ? -6.869 -14.437 6.323 1.00 94.81 90 SER A C 1
ATOM 728 O O . SER A 1 90 ? -6.157 -14.760 5.379 1.00 94.81 90 SER A O 1
ATOM 730 N N . GLN A 1 91 ? -7.977 -13.707 6.155 1.00 95.75 91 GLN A N 1
ATOM 731 C CA . GLN A 1 91 ? -8.477 -13.322 4.834 1.00 95.75 91 GLN A CA 1
ATOM 732 C C . GLN A 1 91 ? -7.591 -12.292 4.130 1.00 95.75 91 GLN A C 1
ATOM 734 O O . GLN A 1 91 ? -7.360 -12.391 2.931 1.00 95.75 91 GLN A O 1
ATOM 739 N N . ASP A 1 92 ? -7.097 -11.308 4.874 1.00 96.62 92 ASP A N 1
ATOM 740 C CA . ASP A 1 92 ? -6.132 -10.329 4.392 1.00 96.62 92 ASP A CA 1
ATOM 741 C C . ASP A 1 92 ? -5.304 -9.776 5.548 1.00 96.62 92 ASP A C 1
ATOM 743 O O . ASP A 1 92 ? -5.573 -10.027 6.728 1.00 96.62 92 ASP A O 1
ATOM 747 N N . LEU A 1 93 ? -4.284 -8.994 5.196 1.00 96.81 93 LEU A N 1
ATOM 748 C CA . LEU A 1 93 ? -3.395 -8.397 6.180 1.00 96.81 93 LEU A CA 1
ATOM 749 C C . LEU A 1 93 ? -4.141 -7.500 7.174 1.00 96.81 93 LEU A C 1
ATOM 751 O O . LEU A 1 93 ? -3.835 -7.535 8.362 1.00 96.81 93 LEU A O 1
ATOM 755 N N . LEU A 1 94 ? -5.109 -6.700 6.723 1.00 97.94 94 LEU A N 1
ATOM 756 C CA . LEU A 1 94 ? -5.880 -5.834 7.609 1.00 97.94 94 LEU A CA 1
ATOM 757 C C . LEU A 1 94 ? -6.621 -6.641 8.683 1.00 97.94 94 LEU A C 1
ATOM 759 O O . LEU A 1 94 ? -6.588 -6.278 9.857 1.00 97.94 94 LEU A O 1
ATOM 763 N N . SER A 1 95 ? -7.273 -7.732 8.284 1.00 97.75 95 SER A N 1
ATOM 764 C CA . SER A 1 95 ? -7.988 -8.636 9.191 1.00 97.75 95 SER A CA 1
ATOM 765 C C . SER A 1 95 ? -7.043 -9.239 10.217 1.00 97.75 95 SER A C 1
ATOM 767 O O . SER A 1 95 ? -7.369 -9.269 11.401 1.00 97.75 95 SER A O 1
ATOM 769 N N . HIS A 1 96 ? -5.855 -9.643 9.769 1.00 97.06 96 HIS A N 1
ATOM 770 C CA . HIS A 1 96 ? -4.811 -10.173 10.633 1.00 97.06 96 HIS A CA 1
ATOM 771 C C . HIS A 1 96 ? -4.344 -9.116 11.646 1.00 97.06 96 HIS A C 1
ATOM 773 O O . HIS A 1 96 ? -4.429 -9.334 12.850 1.00 97.06 96 HIS A O 1
ATOM 779 N N . LEU A 1 97 ? -3.963 -7.916 11.189 1.00 96.94 97 LEU A N 1
ATOM 780 C CA . LEU A 1 97 ? -3.495 -6.823 12.056 1.00 96.94 97 LEU A CA 1
ATOM 781 C C . LEU A 1 97 ? -4.525 -6.382 13.109 1.00 96.94 97 LEU A C 1
ATOM 783 O O . LEU A 1 97 ? -4.135 -5.860 14.150 1.00 96.94 97 LEU A O 1
ATOM 787 N N . LEU A 1 98 ? -5.823 -6.569 12.853 1.00 97.38 98 LEU A N 1
ATOM 788 C CA . LEU A 1 98 ? -6.887 -6.227 13.801 1.00 97.38 98 LEU A CA 1
ATOM 789 C C . LEU A 1 98 ? -7.009 -7.203 14.975 1.00 97.38 98 LEU A C 1
ATOM 791 O O . LEU A 1 98 ? -7.596 -6.830 15.991 1.00 97.38 98 LEU A O 1
ATOM 795 N N . VAL A 1 99 ? -6.488 -8.424 14.845 1.00 95.69 99 VAL A N 1
ATOM 796 C CA . VAL A 1 99 ? -6.617 -9.476 15.869 1.00 95.69 99 VAL A CA 1
ATOM 797 C C . VAL A 1 99 ? -5.278 -10.043 16.340 1.00 95.69 99 VAL A C 1
ATOM 799 O O . VAL A 1 99 ? -5.258 -10.892 17.228 1.00 95.69 99 VAL A O 1
ATOM 802 N N . SER A 1 100 ? -4.165 -9.593 15.766 1.00 93.19 100 SER A N 1
ATOM 803 C CA . SER A 1 100 ? -2.823 -9.971 16.200 1.00 93.19 100 SER A CA 1
ATOM 804 C C . SER A 1 100 ? -2.311 -9.038 17.293 1.00 93.19 100 SER A C 1
ATOM 806 O O . SER A 1 100 ? -2.318 -7.814 17.142 1.00 93.19 100 SER A O 1
ATOM 808 N N . SER A 1 101 ? -1.806 -9.630 18.371 1.00 94.62 101 SER A N 1
ATOM 809 C CA . SER A 1 101 ? -0.985 -8.944 19.364 1.00 94.62 101 SER A CA 1
ATOM 810 C C . SER A 1 101 ? 0.500 -9.210 19.124 1.00 94.62 101 SER A C 1
ATOM 812 O O . SER A 1 101 ? 0.866 -10.203 18.495 1.00 94.62 101 SER A O 1
ATOM 814 N N . ASP A 1 102 ? 1.360 -8.349 19.660 1.00 92.00 102 ASP A N 1
ATOM 815 C CA . ASP A 1 102 ? 2.786 -8.650 19.788 1.00 92.00 102 ASP A CA 1
ATOM 816 C C . ASP A 1 102 ? 3.058 -9.695 20.891 1.00 92.00 102 ASP A C 1
ATOM 818 O O . ASP A 1 102 ? 2.140 -10.197 21.550 1.00 92.00 102 ASP A O 1
ATOM 822 N N . GLU A 1 103 ? 4.335 -10.033 21.091 1.00 93.12 103 GLU A N 1
ATOM 823 C CA . GLU A 1 103 ? 4.798 -11.014 22.086 1.00 93.12 103 GLU A CA 1
ATOM 824 C C . GLU A 1 103 ? 4.405 -10.650 23.527 1.00 93.12 103 GLU A C 1
ATOM 826 O O . GLU A 1 103 ? 4.322 -11.523 24.387 1.00 93.12 103 GLU A O 1
ATOM 831 N N . SER A 1 104 ? 4.134 -9.368 23.797 1.00 94.12 104 SER A N 1
ATOM 832 C CA . SER A 1 104 ? 3.692 -8.875 25.106 1.00 94.12 104 SER A CA 1
ATOM 833 C C . SER A 1 104 ? 2.166 -8.861 25.253 1.00 94.12 104 SER A C 1
ATOM 835 O O . SER A 1 104 ? 1.650 -8.402 26.272 1.00 94.12 104 SER A O 1
ATOM 837 N N . GLY A 1 105 ? 1.423 -9.328 24.245 1.00 94.88 105 GLY A N 1
ATOM 838 C CA . GLY A 1 105 ? -0.038 -9.285 24.223 1.00 94.88 105 GLY A CA 1
ATOM 839 C C . GLY A 1 105 ? -0.616 -7.907 23.880 1.00 94.88 105 GLY A C 1
ATOM 840 O O . GLY A 1 105 ? -1.826 -7.707 24.002 1.00 94.88 105 GLY A O 1
ATOM 841 N N . ARG A 1 106 ? 0.204 -6.943 23.434 1.00 96.44 106 ARG A N 1
ATOM 842 C CA . ARG A 1 106 ? -0.271 -5.611 23.040 1.00 96.44 106 ARG A CA 1
ATOM 843 C C . ARG A 1 106 ? -0.777 -5.639 21.600 1.00 96.44 106 ARG A C 1
ATOM 845 O O . ARG A 1 106 ? -0.079 -6.058 20.680 1.00 96.44 106 ARG A O 1
ATOM 852 N N . PHE A 1 107 ? -1.989 -5.136 21.403 1.00 96.50 107 PHE A N 1
ATOM 853 C CA . PHE A 1 107 ? -2.583 -4.944 20.082 1.00 96.50 107 PHE A CA 1
ATOM 854 C C . PHE A 1 107 ? -2.177 -3.598 19.483 1.00 96.50 107 PHE A C 1
ATOM 856 O O . PHE A 1 107 ? -1.962 -2.619 20.204 1.00 96.50 107 PHE A O 1
ATOM 863 N N . LEU A 1 108 ? -2.119 -3.539 18.153 1.00 96.88 108 LEU A N 1
ATOM 864 C CA . LEU A 1 108 ? -1.904 -2.285 17.442 1.00 96.88 108 LEU A CA 1
ATOM 865 C C . LEU A 1 108 ? -3.096 -1.344 17.638 1.00 96.88 108 LEU A C 1
ATOM 867 O O . LEU A 1 108 ? -4.263 -1.728 17.531 1.00 96.88 108 LEU A O 1
ATOM 871 N N . THR A 1 109 ? -2.794 -0.072 17.864 1.00 97.06 109 THR A N 1
ATOM 872 C CA . THR A 1 109 ? -3.786 0.999 17.813 1.00 97.06 109 THR A CA 1
ATOM 873 C C . THR A 1 109 ? -4.287 1.188 16.384 1.00 97.06 109 THR A C 1
ATOM 875 O O . THR A 1 109 ? -3.604 0.890 15.404 1.00 97.06 109 THR A O 1
ATOM 878 N N . GLU A 1 110 ? -5.480 1.764 16.237 1.00 96.94 110 GLU A N 1
ATOM 879 C CA . GLU A 1 110 ? -6.042 2.069 14.917 1.00 96.94 110 GLU A CA 1
ATOM 880 C C . GLU A 1 110 ? -5.104 2.949 14.071 1.00 96.94 110 GLU A C 1
ATOM 882 O O . GLU A 1 110 ? -4.941 2.718 12.874 1.00 96.94 110 GLU A O 1
ATOM 887 N N . ALA A 1 111 ? -4.421 3.911 14.700 1.00 96.94 111 ALA A N 1
ATOM 888 C CA . ALA A 1 111 ? -3.449 4.768 14.030 1.00 96.94 111 ALA A CA 1
ATOM 889 C C . ALA A 1 111 ? -2.220 3.990 13.524 1.00 96.94 111 ALA A C 1
ATOM 891 O O . ALA A 1 111 ? -1.758 4.249 12.411 1.00 96.94 111 ALA A O 1
ATOM 892 N N . GLU A 1 112 ? -1.707 3.032 14.304 1.00 97.38 112 GLU A N 1
ATOM 893 C CA . GLU A 1 112 ? -0.611 2.151 13.881 1.00 97.38 112 GLU A CA 1
ATOM 894 C C . GLU A 1 112 ? -1.039 1.245 12.720 1.00 97.38 112 GLU A C 1
ATOM 896 O O . GLU A 1 112 ? -0.309 1.140 11.737 1.00 97.38 112 GLU A O 1
ATOM 901 N N . ILE A 1 113 ? -2.244 0.663 12.770 1.00 98.00 113 ILE A N 1
ATOM 902 C CA . ILE A 1 113 ? -2.783 -0.164 11.675 1.00 98.00 113 ILE A CA 1
ATOM 903 C C . ILE A 1 113 ? -2.898 0.659 10.387 1.00 98.00 113 ILE A C 1
ATOM 905 O O . ILE A 1 113 ? -2.420 0.231 9.336 1.00 98.00 113 ILE A O 1
ATOM 909 N N . ILE A 1 114 ? -3.469 1.866 10.461 1.00 97.50 114 ILE A N 1
ATOM 910 C CA . ILE A 1 114 ? -3.576 2.778 9.311 1.00 97.50 114 ILE A CA 1
ATOM 911 C C . ILE A 1 114 ? -2.193 3.099 8.736 1.00 97.50 114 ILE A C 1
ATOM 913 O O . ILE A 1 114 ? -2.012 3.059 7.519 1.00 97.50 114 ILE A O 1
ATOM 917 N N . ASN A 1 115 ? -1.217 3.413 9.592 1.00 95.62 115 ASN A N 1
ATOM 918 C CA . ASN A 1 115 ? 0.144 3.720 9.155 1.00 95.62 115 ASN A CA 1
ATOM 919 C C . ASN A 1 115 ? 0.813 2.508 8.486 1.00 95.62 115 ASN A C 1
ATOM 921 O O . ASN A 1 115 ? 1.451 2.676 7.446 1.00 95.62 115 ASN A O 1
ATOM 925 N N . ASN A 1 116 ? 0.638 1.302 9.032 1.00 96.25 116 ASN A N 1
ATOM 926 C CA . ASN A 1 116 ? 1.180 0.069 8.458 1.00 96.25 116 ASN A CA 1
ATOM 927 C C . ASN A 1 116 ? 0.601 -0.203 7.067 1.00 96.25 116 ASN A C 1
ATOM 929 O O . ASN A 1 116 ? 1.357 -0.391 6.116 1.00 96.25 116 ASN A O 1
ATOM 933 N N . ILE A 1 117 ? -0.726 -0.139 6.918 1.00 96.94 117 ILE A N 1
ATOM 934 C CA . ILE A 1 117 ? -1.389 -0.320 5.620 1.00 96.94 117 ILE A CA 1
ATOM 935 C C . ILE A 1 117 ? -0.924 0.737 4.614 1.00 96.94 117 ILE A C 1
ATOM 937 O O . ILE A 1 117 ? -0.566 0.397 3.489 1.00 96.94 117 ILE A O 1
ATOM 941 N N . LEU A 1 118 ? -0.861 2.012 5.013 1.00 94.94 118 LEU A N 1
ATOM 942 C CA . LEU A 1 118 ? -0.387 3.089 4.140 1.00 94.94 118 LEU A CA 1
ATOM 943 C C . LEU A 1 118 ? 1.060 2.861 3.672 1.00 94.94 118 LEU A C 1
ATOM 945 O O . LEU A 1 118 ? 1.373 3.062 2.498 1.00 94.94 118 LEU A O 1
ATOM 949 N N . THR A 1 119 ? 1.930 2.425 4.583 1.00 93.62 119 THR A N 1
ATOM 950 C CA . THR A 1 119 ? 3.345 2.145 4.301 1.00 93.62 119 THR A CA 1
ATOM 951 C C . THR A 1 119 ? 3.491 0.985 3.324 1.00 93.62 119 THR A C 1
ATOM 953 O O . THR A 1 119 ? 4.268 1.065 2.376 1.00 93.62 119 THR A O 1
ATOM 956 N N . LEU A 1 120 ? 2.708 -0.075 3.511 1.00 94.62 120 LEU A N 1
ATOM 957 C CA . LEU A 1 120 ? 2.738 -1.248 2.645 1.00 94.62 120 LEU A CA 1
ATOM 958 C C . LEU A 1 120 ? 2.161 -0.966 1.259 1.00 94.62 120 LEU A C 1
ATOM 960 O O . LEU A 1 120 ? 2.737 -1.412 0.269 1.00 94.62 120 LEU A O 1
ATOM 964 N N . LEU A 1 121 ? 1.090 -0.171 1.167 1.00 93.75 121 LEU A N 1
ATOM 965 C CA . LEU A 1 121 ? 0.586 0.322 -0.117 1.00 93.75 121 LEU A CA 1
ATOM 966 C C . LEU A 1 121 ? 1.672 1.101 -0.865 1.00 93.75 121 LEU A C 1
ATOM 968 O O . LEU A 1 121 ? 1.836 0.902 -2.063 1.00 93.75 121 LEU A O 1
ATOM 972 N N . PHE A 1 122 ? 2.450 1.938 -0.172 1.00 90.69 122 PHE A N 1
ATOM 973 C CA . PHE A 1 122 ? 3.567 2.666 -0.783 1.00 90.69 122 PHE A CA 1
ATOM 974 C C . PHE A 1 122 ? 4.669 1.730 -1.269 1.00 90.69 122 PHE A C 1
ATOM 976 O O . PHE A 1 122 ? 5.028 1.768 -2.449 1.00 90.69 122 PHE A O 1
ATOM 983 N N . ALA A 1 123 ? 5.154 0.868 -0.377 1.00 90.19 123 ALA A N 1
ATOM 984 C CA . ALA A 1 123 ? 6.244 -0.053 -0.658 1.00 90.19 123 ALA A CA 1
ATOM 985 C C . ALA A 1 123 ? 5.906 -1.010 -1.810 1.00 90.19 123 ALA A C 1
ATOM 987 O O . ALA A 1 123 ? 6.707 -1.159 -2.731 1.00 90.19 123 ALA A O 1
ATOM 988 N N . GLY A 1 124 ? 4.716 -1.619 -1.791 1.00 85.44 124 GLY A N 1
ATOM 989 C CA . GLY A 1 124 ? 4.301 -2.622 -2.773 1.00 85.44 124 GLY A CA 1
ATOM 990 C C . GLY A 1 124 ? 3.976 -2.048 -4.153 1.00 85.44 124 GLY A C 1
ATOM 991 O O . GLY A 1 124 ? 4.236 -2.700 -5.161 1.00 85.44 124 GLY A O 1
ATOM 992 N N . HIS A 1 125 ? 3.449 -0.825 -4.223 1.00 88.62 125 HIS A N 1
ATOM 993 C CA . HIS A 1 125 ? 3.045 -0.201 -5.484 1.00 88.62 125 HIS A CA 1
ATOM 994 C C . HIS A 1 125 ? 4.232 0.343 -6.296 1.00 88.62 125 HIS A C 1
ATOM 996 O O . HIS A 1 125 ? 4.386 0.007 -7.476 1.00 88.62 125 HIS A O 1
ATOM 1002 N N . ASP A 1 126 ? 5.054 1.211 -5.695 1.00 87.00 126 ASP A N 1
ATOM 1003 C CA . ASP A 1 126 ? 6.005 2.041 -6.451 1.00 87.00 126 ASP A CA 1
ATOM 1004 C C . ASP A 1 126 ? 7.252 1.246 -6.878 1.00 87.00 126 ASP A C 1
ATOM 1006 O O . ASP A 1 126 ? 7.725 1.367 -8.011 1.00 87.00 126 ASP A O 1
ATOM 1010 N N . THR A 1 127 ? 7.725 0.346 -6.010 1.00 92.06 127 THR A N 1
ATOM 1011 C CA . THR A 1 127 ? 8.877 -0.520 -6.307 1.00 92.06 127 THR A CA 1
ATOM 1012 C C . THR A 1 127 ? 8.522 -1.605 -7.326 1.00 92.06 127 THR A C 1
ATOM 1014 O O . THR A 1 127 ? 9.213 -1.737 -8.337 1.00 92.06 127 THR A O 1
ATOM 1017 N N . SER A 1 128 ? 7.407 -2.322 -7.133 1.00 94.94 128 SER A N 1
ATOM 1018 C CA . SER A 1 128 ? 6.976 -3.397 -8.040 1.00 94.94 128 SER A CA 1
ATOM 1019 C C . SER A 1 128 ? 6.641 -2.875 -9.436 1.00 94.94 128 SER A C 1
ATOM 1021 O O . SER A 1 128 ? 7.029 -3.492 -10.425 1.00 94.94 128 SER A O 1
ATOM 1023 N N . SER A 1 129 ? 5.971 -1.718 -9.545 1.00 94.19 129 SER A N 1
ATOM 1024 C CA . SER A 1 129 ? 5.662 -1.123 -10.858 1.00 94.19 129 SER A CA 1
ATOM 1025 C C . SER A 1 129 ? 6.933 -0.767 -11.631 1.00 94.19 129 SER A C 1
ATOM 1027 O O . SER A 1 129 ? 7.030 -1.047 -12.829 1.00 94.19 129 SER A O 1
ATOM 1029 N N . SER A 1 130 ? 7.934 -0.215 -10.943 1.00 94.38 130 SER A N 1
ATOM 1030 C CA . SER A 1 130 ? 9.241 0.097 -11.524 1.00 94.38 130 SER A CA 1
ATOM 1031 C C . SER A 1 130 ? 9.991 -1.171 -11.941 1.00 94.38 130 SER A C 1
ATOM 1033 O O . SER A 1 130 ? 10.476 -1.245 -13.068 1.00 94.38 130 SER A O 1
ATOM 1035 N N . ALA A 1 131 ? 10.025 -2.198 -11.087 1.00 96.69 131 ALA A N 1
ATOM 1036 C CA . ALA A 1 131 ? 10.680 -3.470 -11.384 1.00 96.69 131 ALA A CA 1
ATOM 1037 C C . ALA A 1 131 ? 10.068 -4.164 -12.611 1.00 96.69 131 ALA A C 1
ATOM 1039 O O . ALA A 1 131 ? 10.796 -4.522 -13.534 1.00 96.69 131 ALA A O 1
ATOM 1040 N N . ILE A 1 132 ? 8.738 -4.287 -12.675 1.00 96.19 132 ILE A N 1
ATOM 1041 C CA . ILE A 1 132 ? 8.051 -4.904 -13.821 1.00 96.19 132 ILE A CA 1
ATOM 1042 C C . ILE A 1 132 ? 8.303 -4.099 -15.099 1.00 96.19 132 ILE A C 1
ATOM 1044 O O . ILE A 1 132 ? 8.588 -4.673 -16.147 1.00 96.19 132 ILE A O 1
ATOM 1048 N N . THR A 1 133 ? 8.266 -2.766 -15.019 1.00 96.75 133 THR A N 1
ATOM 1049 C CA . THR A 1 133 ? 8.571 -1.901 -16.169 1.00 96.75 133 THR A CA 1
ATOM 1050 C C . THR A 1 133 ? 9.992 -2.134 -16.682 1.00 96.75 133 THR A C 1
ATOM 1052 O O . THR A 1 133 ? 10.200 -2.244 -17.891 1.00 96.75 133 THR A O 1
ATOM 1055 N N . LEU A 1 134 ? 10.971 -2.250 -15.780 1.00 96.75 134 LEU A N 1
ATOM 1056 C CA . LEU A 1 134 ? 12.353 -2.548 -16.149 1.00 96.75 134 LEU A CA 1
ATOM 1057 C C . LEU A 1 134 ? 12.485 -3.948 -16.745 1.00 96.75 134 LEU A C 1
ATOM 1059 O O . LEU A 1 134 ? 13.184 -4.095 -17.742 1.00 96.75 134 LEU A O 1
ATOM 1063 N N . ILE A 1 135 ? 11.803 -4.954 -16.197 1.00 96.19 135 ILE A N 1
ATOM 1064 C CA . ILE A 1 135 ? 11.780 -6.306 -16.770 1.00 96.19 135 ILE A CA 1
ATOM 1065 C C . ILE A 1 135 ? 11.268 -6.251 -18.213 1.00 96.19 135 ILE A C 1
ATOM 1067 O O . ILE A 1 135 ? 11.952 -6.721 -19.116 1.00 96.19 135 ILE A O 1
ATOM 1071 N N . MET A 1 136 ? 10.126 -5.603 -18.453 1.00 95.62 136 MET A N 1
ATOM 1072 C CA . MET A 1 136 ? 9.549 -5.469 -19.796 1.00 95.62 136 MET A CA 1
ATOM 1073 C C . MET A 1 136 ? 10.493 -4.748 -20.765 1.00 95.62 136 MET A C 1
ATOM 1075 O O . MET A 1 136 ? 10.662 -5.192 -21.898 1.00 95.62 136 MET A O 1
ATOM 1079 N N . LYS A 1 137 ? 11.152 -3.672 -20.314 1.00 95.94 137 LYS A N 1
ATOM 1080 C CA . LYS A 1 137 ? 12.166 -2.961 -21.105 1.00 95.94 137 LYS A CA 1
ATOM 1081 C C . LYS A 1 137 ? 13.345 -3.871 -21.463 1.00 95.94 137 LYS A C 1
ATOM 1083 O O . LYS A 1 137 ? 13.710 -3.949 -22.629 1.00 95.94 137 LYS A O 1
ATOM 1088 N N . ASN A 1 138 ? 13.915 -4.574 -20.483 1.00 96.56 138 ASN A N 1
ATOM 1089 C CA . ASN A 1 138 ? 15.067 -5.452 -20.704 1.00 96.56 138 ASN A CA 1
ATOM 1090 C C . ASN A 1 138 ? 14.722 -6.620 -21.636 1.00 96.56 138 ASN A C 1
ATOM 1092 O O . ASN A 1 138 ? 15.510 -6.940 -22.516 1.00 96.56 138 ASN A O 1
ATOM 1096 N N . LEU A 1 139 ? 13.538 -7.224 -21.492 1.00 95.94 139 LEU A N 1
ATOM 1097 C CA . LEU A 1 139 ? 13.081 -8.287 -22.391 1.00 95.94 139 LEU A CA 1
ATOM 1098 C C . LEU A 1 139 ? 12.891 -7.791 -23.832 1.00 95.94 139 LEU A C 1
ATOM 1100 O O . LEU A 1 139 ? 13.163 -8.534 -24.768 1.00 95.94 139 LEU A O 1
ATOM 1104 N N . ALA A 1 140 ? 12.449 -6.545 -24.020 1.00 95.06 140 ALA A N 1
ATOM 1105 C CA . ALA A 1 140 ? 12.308 -5.950 -25.347 1.00 95.06 140 ALA A CA 1
ATOM 1106 C C . ALA A 1 140 ? 13.661 -5.599 -25.996 1.00 95.06 140 ALA A C 1
ATOM 1108 O O . ALA A 1 140 ? 13.785 -5.655 -27.217 1.00 95.06 140 ALA A O 1
ATOM 1109 N N . GLU A 1 141 ? 14.662 -5.230 -25.194 1.00 97.25 141 GLU A N 1
ATOM 1110 C CA . GLU A 1 141 ? 15.992 -4.824 -25.668 1.00 97.25 141 GLU A CA 1
ATOM 1111 C C . GLU A 1 141 ? 16.976 -5.997 -25.831 1.00 97.25 141 GLU A C 1
ATOM 1113 O O . GLU A 1 141 ? 17.952 -5.854 -26.567 1.00 97.25 141 GLU A O 1
ATOM 1118 N N . LEU A 1 142 ? 16.727 -7.145 -25.184 1.00 97.12 142 LEU A N 1
ATOM 1119 C CA . LEU A 1 142 ? 17.613 -8.320 -25.164 1.00 97.12 142 LEU A CA 1
ATOM 1120 C C . LEU A 1 142 ? 16.876 -9.594 -25.643 1.00 97.12 142 LEU A C 1
ATOM 1122 O O . LEU A 1 142 ? 16.423 -10.400 -24.817 1.00 97.12 142 LEU A O 1
ATOM 1126 N N . PRO A 1 143 ? 16.742 -9.812 -26.967 1.00 95.31 143 PRO A N 1
ATOM 1127 C CA . PRO A 1 143 ? 15.998 -10.942 -27.533 1.00 95.31 143 PRO A CA 1
ATOM 1128 C C . PRO A 1 143 ? 16.482 -12.319 -27.058 1.00 95.31 143 PRO A C 1
ATOM 1130 O O . PRO A 1 143 ? 15.688 -13.238 -26.879 1.00 95.31 143 PRO A O 1
ATOM 1133 N N . GLU A 1 144 ? 17.779 -12.477 -26.809 1.00 95.75 144 GLU A N 1
ATOM 1134 C CA . GLU A 1 144 ? 18.375 -13.709 -26.294 1.00 95.75 144 GLU A CA 1
ATOM 1135 C C . GLU A 1 144 ? 17.939 -14.034 -24.859 1.00 95.75 144 GLU A C 1
ATOM 1137 O O . GLU A 1 144 ? 17.823 -15.208 -24.500 1.00 95.75 144 GLU A O 1
ATOM 1142 N N . VAL A 1 145 ? 17.683 -13.011 -24.037 1.00 95.00 145 VAL A N 1
ATOM 1143 C CA . VAL A 1 145 ? 17.130 -13.181 -22.687 1.00 95.00 145 VAL A CA 1
ATOM 1144 C C . VAL A 1 145 ? 15.647 -13.510 -22.786 1.00 95.00 145 VAL A C 1
ATOM 1146 O O . VAL A 1 145 ? 15.190 -14.449 -22.133 1.00 95.00 145 VAL A O 1
ATOM 1149 N N . TYR A 1 146 ? 14.913 -12.799 -23.646 1.00 95.75 146 TYR A N 1
ATOM 1150 C CA . TYR A 1 146 ? 13.506 -13.084 -23.920 1.00 95.75 146 TYR A CA 1
ATOM 1151 C C . TYR A 1 146 ? 13.286 -14.538 -24.350 1.00 95.75 146 TYR A C 1
ATOM 1153 O O . TYR A 1 146 ? 12.461 -15.226 -23.755 1.00 95.75 146 TYR A O 1
ATOM 1161 N N . GLU A 1 147 ? 14.070 -15.044 -25.304 1.00 95.38 147 GLU A N 1
ATOM 1162 C CA . GLU A 1 147 ? 13.972 -16.430 -25.778 1.00 95.38 147 GLU A CA 1
ATOM 1163 C C . GLU A 1 147 ? 14.201 -17.457 -24.662 1.00 95.38 147 GLU A C 1
ATOM 1165 O O . GLU A 1 147 ? 13.514 -18.478 -24.603 1.00 95.38 147 GLU A O 1
ATOM 1170 N N . LYS A 1 148 ? 15.144 -17.200 -23.748 1.00 94.62 148 LYS A N 1
ATOM 1171 C CA . LYS A 1 148 ? 15.402 -18.090 -22.604 1.00 94.62 148 LYS A CA 1
ATOM 1172 C C . LYS A 1 148 ? 14.236 -18.109 -21.617 1.00 94.62 148 LYS A C 1
ATOM 1174 O O . LYS A 1 148 ? 13.820 -19.190 -21.203 1.00 94.62 148 LYS A O 1
ATOM 1179 N N . VAL A 1 149 ? 13.692 -16.936 -21.286 1.00 94.00 149 VAL A N 1
ATOM 1180 C CA . VAL A 1 149 ? 12.518 -16.805 -20.408 1.00 94.00 149 VAL A CA 1
ATOM 1181 C C . VAL A 1 149 ? 11.293 -17.458 -21.050 1.00 94.00 149 VAL A C 1
ATOM 1183 O O . VAL A 1 149 ? 10.590 -18.220 -20.394 1.00 94.00 149 VAL A O 1
ATOM 1186 N N . PHE A 1 150 ? 11.070 -17.233 -22.347 1.00 92.75 150 PHE A N 1
ATOM 1187 C CA . PHE A 1 150 ? 9.946 -17.802 -23.092 1.00 92.75 150 PHE A CA 1
ATOM 1188 C C . PHE A 1 150 ? 9.976 -19.337 -23.128 1.00 92.75 150 PHE A C 1
ATOM 1190 O O . PHE A 1 150 ? 8.937 -19.984 -23.021 1.00 92.75 150 PHE A O 1
ATOM 1197 N N . ARG A 1 151 ? 11.170 -19.936 -23.220 1.00 93.06 151 ARG A N 1
ATOM 1198 C CA . ARG A 1 151 ? 11.361 -21.396 -23.178 1.00 93.06 151 ARG A CA 1
ATOM 1199 C C . ARG A 1 151 ? 11.302 -21.991 -21.766 1.00 93.06 151 ARG A C 1
ATOM 1201 O O . ARG A 1 151 ? 11.468 -23.201 -21.636 1.00 93.06 151 ARG A O 1
ATOM 1208 N N . GLY A 1 152 ? 11.086 -21.175 -20.730 1.00 80.44 152 GLY A N 1
ATOM 1209 C CA . GLY A 1 152 ? 10.936 -21.630 -19.346 1.00 80.44 152 GLY A CA 1
ATOM 1210 C C . GLY A 1 152 ? 12.240 -22.059 -18.671 1.00 80.44 152 GLY A C 1
ATOM 1211 O O . GLY A 1 152 ? 12.208 -22.906 -17.788 1.00 80.44 152 GLY A O 1
ATOM 1212 N N . TRP A 1 153 ? 13.390 -21.519 -19.090 1.00 60.94 153 TRP A N 1
ATOM 1213 C CA . TRP A 1 153 ? 14.668 -21.765 -18.411 1.00 60.94 153 TRP A CA 1
ATOM 1214 C C . TRP A 1 153 ? 14.952 -20.674 -17.370 1.00 60.94 153 TRP A C 1
ATOM 1216 O O . TRP A 1 153 ? 15.781 -19.790 -17.592 1.00 60.94 153 TRP A O 1
ATOM 1226 N N . LEU A 1 154 ? 14.218 -20.771 -16.259 1.00 52.53 154 LEU A N 1
ATOM 1227 C CA . LEU A 1 154 ? 14.424 -20.254 -14.896 1.00 52.53 154 LEU A CA 1
ATOM 1228 C C . LEU A 1 154 ? 13.510 -21.076 -13.973 1.00 52.53 154 LEU A C 1
ATOM 1230 O O . LEU A 1 154 ? 13.939 -21.353 -12.834 1.00 52.53 154 LEU A O 1
#

Nearest PDB structures (foldseek):
  8x3e-assembly1_A  TM=9.684E-01  e=1.421E-07  Taxus cuspidata
  6a15-assembly1_A  TM=9.219E-01  e=6.013E-06  Arabidopsis thaliana
  7y9l-assembly2_B  TM=7.950E-01  e=1.383E-02  Priestia megaterium NBRC 15308 = ATCC 14581
  7y0t-assembly1_A  TM=7.804E-01  e=1.315E-02  Priestia megaterium NBRC 15308 = ATCC 14581
  7wdh-assembly1_A  TM=6.981E-01  e=1.606E-02  Priestia megaterium

Sequence (154 aa):
KEEVVVYPTMKLYTFELACRLFMSLEDPMHIEKLGFQFNIFLKGIIEIPLNFPGSRFYSAMRAAAAIRKQLAAIIKQRRVALEQKTVLPSQDLLSHLLVSSDESGRFLTEAEIINNILTLLFAGHDTSSSAITLIMKNLAELPEVYEKVFRGWL

Mean predicted aligned error: 4.45 Å

Organism: NCBI:txid1293975

pLDDT: mean 93.54, std 6.41, range [52.53, 98.06]

Secondary structure (DSSP, 8-state):
-----HHHHHHHHHHHHHHHHHH----HHHHHHHHHHHHHHHHHHSS----STTSHHHHHHHHHHHHHHHHHHHHHHHHHHHHTTSS-TTSSHHHHHHH-B-TTSPBPPHHHHHHHHHHHHHHHHHHHHHHHHHHHHHHHH-HHHHHHHHTT--

InterPro domains:
  IPR001128 Cytochrome P450 [PF00067] (52-149)
  IPR036396 Cytochrome P450 superfamily [G3DSA:1.10.630.10] (1-151)
  IPR036396 Cytochrome P450 superfamily [SSF48264] (2-151)

Foldseek 3Di:
DDDDDQLVVLLLVQLVVLCCAAQVDDPPVLSVVLVVLLVLLVQQPPPDCDCDPPDSNVSNVVSLVVNLVSLLVSLVVLVVCVVVVVDDCPNHNLSVLQPDDPPVRHHDDSVRSSVVSSVSSVVRRPVRSVVVSVVVVCCVVPVVVVVCVVVPPD